Protein AF-A0A0M3AUE5-F1 (afdb_monomer)

pLDDT: mean 81.08, std 16.08, range [41.09, 96.19]

Solvent-accessible surface area (backbone atoms only — not comparable to full-atom values): 8525 Å² total; per-residue (Å²): 129,63,45,78,49,9,63,81,64,73,36,74,53,56,38,68,38,23,62,37,47,37,53,21,29,48,46,37,24,73,75,38,46,83,86,29,75,54,53,53,68,83,84,49,91,81,81,69,42,55,86,80,77,75,71,83,88,63,74,77,80,52,65,69,64,20,47,33,69,70,39,12,51,52,46,39,66,74,49,61,92,60,90,75,37,74,22,60,12,53,53,33,42,46,14,38,48,59,38,75,42,81,58,42,20,42,36,68,60,38,65,32,65,70,40,48,51,66,74,51,66,82,66,72,89,61,90,87,42,62,68,60,48,53,49,54,50,28,45,52,50,27,52,50,31,59,72,42,55,112

Mean predicted aligned error: 7.33 Å

Structure (mmCIF, N/CA/C/O backbone):
data_AF-A0A0M3AUE5-F1
#
_entry.id   AF-A0A0M3AUE5-F1
#
loop_
_atom_site.group_PDB
_atom_site.id
_atom_site.type_symbol
_atom_site.label_atom_id
_atom_site.label_alt_id
_atom_site.label_comp_id
_atom_site.label_asym_id
_atom_site.label_entity_id
_atom_site.label_seq_id
_atom_site.pdbx_PDB_ins_code
_atom_site.Cartn_x
_atom_site.Cartn_y
_atom_site.Cartn_z
_atom_site.occupancy
_atom_site.B_iso_or_equiv
_atom_site.auth_seq_id
_atom_site.auth_comp_id
_atom_site.auth_asym_id
_atom_site.auth_atom_id
_atom_site.pdbx_PDB_model_num
ATOM 1 N N . MET A 1 1 ? -2.555 6.777 -6.538 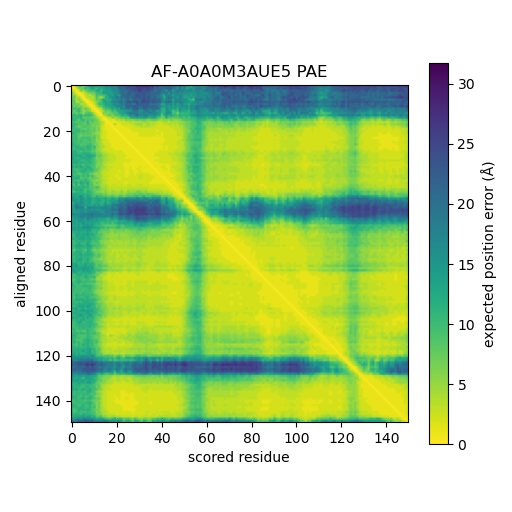1.00 46.53 1 MET A N 1
ATOM 2 C CA . MET A 1 1 ? -3.134 7.533 -7.665 1.00 46.53 1 MET A CA 1
ATOM 3 C C . MET A 1 1 ? -3.951 6.593 -8.507 1.00 46.53 1 MET A C 1
ATOM 5 O O . MET A 1 1 ? -3.358 5.613 -8.957 1.00 46.53 1 MET A O 1
ATOM 9 N N . PRO A 1 2 ? -5.232 6.893 -8.766 1.00 42.41 2 PRO A N 1
ATOM 10 C CA . PRO A 1 2 ? -5.945 6.187 -9.795 1.00 42.41 2 PRO A CA 1
ATOM 11 C C . PRO A 1 2 ? -5.529 6.591 -11.202 1.00 42.41 2 PRO A C 1
ATOM 13 O O . PRO A 1 2 ? -5.788 7.701 -11.650 1.00 42.41 2 PRO A O 1
ATOM 16 N N . GLY A 1 3 ? -4.824 5.686 -11.888 1.00 46.53 3 GLY A N 1
ATOM 17 C CA . GLY A 1 3 ? -4.463 5.850 -13.297 1.00 46.53 3 GLY A CA 1
ATOM 18 C C . GLY A 1 3 ? -5.680 5.791 -14.228 1.00 46.53 3 GLY A C 1
ATOM 19 O O . GLY A 1 3 ? -6.772 5.400 -13.826 1.00 46.53 3 GLY A O 1
ATOM 20 N N . SER A 1 4 ? -5.492 6.118 -15.509 1.00 46.78 4 SER A N 1
ATOM 21 C CA . SER A 1 4 ? -6.555 6.073 -16.533 1.00 46.78 4 SER A CA 1
ATOM 22 C C . SER A 1 4 ? -7.311 4.735 -16.578 1.00 46.78 4 SER A C 1
ATOM 24 O O . SER A 1 4 ? -8.528 4.726 -16.708 1.00 46.78 4 SER A O 1
ATOM 26 N N . LYS A 1 5 ? -6.612 3.617 -16.348 1.00 47.34 5 LYS A N 1
ATOM 27 C CA . LYS A 1 5 ? -7.197 2.265 -16.264 1.00 47.34 5 LYS A CA 1
ATOM 28 C C . LYS A 1 5 ? -8.099 2.039 -15.041 1.00 47.34 5 LYS A C 1
ATOM 30 O O . LYS A 1 5 ? -8.968 1.178 -15.073 1.00 47.34 5 LYS A O 1
ATOM 35 N N . GLU A 1 6 ? -7.901 2.792 -13.960 1.00 50.72 6 GLU A N 1
ATOM 36 C CA . GLU A 1 6 ? -8.677 2.684 -12.708 1.00 50.72 6 GLU A CA 1
ATOM 37 C C . GLU A 1 6 ? -10.062 3.307 -12.849 1.00 50.72 6 GLU A C 1
ATOM 39 O O . GLU A 1 6 ? -11.018 2.870 -12.212 1.00 50.72 6 GLU A O 1
ATOM 44 N N . ARG A 1 7 ? -10.178 4.278 -13.760 1.00 42.91 7 ARG A N 1
ATOM 45 C CA . ARG A 1 7 ? -11.440 4.891 -14.163 1.00 42.91 7 ARG A CA 1
ATOM 46 C C . ARG A 1 7 ? -12.285 3.950 -15.014 1.00 42.91 7 ARG A C 1
ATOM 48 O O . ARG A 1 7 ? -13.459 3.778 -14.708 1.00 42.91 7 ARG A O 1
ATOM 55 N N . ASP A 1 8 ? -11.686 3.308 -16.016 1.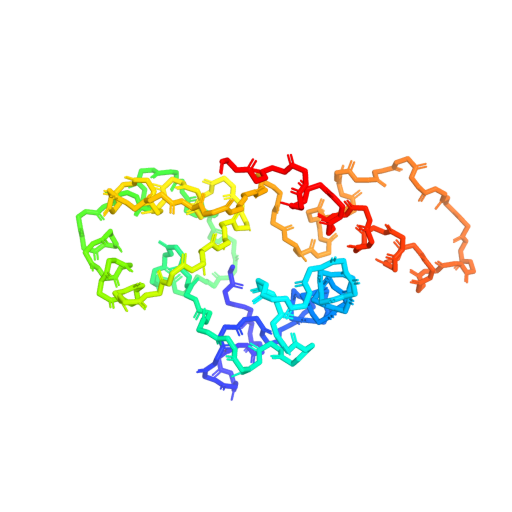00 43.94 8 ASP A N 1
ATOM 56 C CA . ASP A 1 8 ? -12.395 2.361 -16.892 1.00 43.94 8 ASP A CA 1
ATOM 57 C C . ASP A 1 8 ? -12.874 1.121 -16.119 1.00 43.94 8 ASP A C 1
ATOM 59 O O . ASP A 1 8 ? -13.907 0.540 -16.438 1.00 43.94 8 ASP A O 1
ATOM 63 N N . ALA A 1 9 ? -12.149 0.745 -15.059 1.00 47.00 9 ALA A N 1
ATOM 64 C CA . ALA A 1 9 ? -12.507 -0.357 -14.171 1.00 47.00 9 ALA A CA 1
ATOM 65 C C . ALA A 1 9 ? -13.373 0.054 -12.960 1.00 47.00 9 ALA A C 1
ATOM 67 O O . ALA A 1 9 ? -13.779 -0.827 -12.202 1.00 47.00 9 ALA A O 1
ATOM 68 N N . GLN A 1 10 ? -13.612 1.358 -12.743 1.00 47.69 10 GLN A N 1
ATOM 69 C CA . GLN A 1 10 ? -14.201 1.942 -11.521 1.00 47.69 10 GLN A CA 1
ATOM 70 C C . GLN A 1 10 ? -13.595 1.413 -10.207 1.00 47.69 10 GLN A C 1
ATOM 72 O O . GLN A 1 10 ? -14.288 1.258 -9.201 1.00 47.69 10 GLN A O 1
ATOM 77 N N . ARG A 1 11 ? -12.299 1.080 -10.208 1.00 51.31 11 ARG A N 1
ATOM 78 C CA . ARG A 1 11 ? -11.627 0.434 -9.072 1.00 51.31 11 ARG A CA 1
ATOM 79 C C . ARG A 1 11 ? -10.186 0.918 -8.935 1.00 51.31 11 ARG A C 1
ATOM 81 O O . ARG A 1 11 ? -9.481 0.973 -9.946 1.00 51.31 11 ARG A O 1
ATOM 88 N N . PRO A 1 12 ? -9.724 1.218 -7.709 1.00 55.19 12 PRO A N 1
ATOM 89 C CA . PRO A 1 12 ? -8.342 1.599 -7.468 1.00 55.19 12 PRO A CA 1
ATOM 90 C C . PRO A 1 12 ? -7.362 0.457 -7.797 1.00 55.19 12 PRO A C 1
ATOM 92 O O . PRO A 1 12 ? -7.724 -0.719 -7.790 1.00 55.19 12 PRO A O 1
ATOM 95 N N . ALA A 1 13 ? -6.110 0.809 -8.083 1.00 57.84 13 ALA A N 1
ATOM 96 C CA . ALA A 1 13 ? -5.021 -0.088 -8.463 1.00 57.84 13 ALA A CA 1
ATOM 97 C C . ALA A 1 13 ? -5.315 -0.994 -9.686 1.00 57.84 13 ALA A C 1
ATOM 99 O O . ALA A 1 13 ? -5.014 -2.180 -9.671 1.00 57.84 13 ALA A O 1
ATOM 100 N N . ALA A 1 14 ? -5.883 -0.471 -10.776 1.00 53.91 14 ALA A N 1
ATOM 101 C CA . ALA A 1 14 ? -6.099 -1.210 -12.039 1.00 53.91 14 ALA A CA 1
ATOM 102 C C . ALA A 1 14 ? -4.972 -1.030 -13.088 1.00 53.91 14 ALA A C 1
ATOM 104 O O . ALA A 1 14 ? -5.016 -1.620 -14.169 1.00 53.91 14 ALA A O 1
ATOM 105 N N . GLY A 1 15 ? -3.969 -0.192 -12.802 1.00 67.44 15 GLY A N 1
ATOM 106 C CA . GLY A 1 15 ? -2.803 0.036 -13.667 1.00 67.44 15 GLY A CA 1
ATOM 107 C C . GLY A 1 15 ? -1.568 -0.792 -13.293 1.00 67.44 15 GLY A C 1
ATOM 108 O O . GLY A 1 15 ? -1.657 -1.830 -12.644 1.00 67.44 15 GLY A O 1
ATOM 109 N N . ASP A 1 16 ? -0.378 -0.303 -13.653 1.00 70.69 16 ASP A N 1
ATOM 110 C CA . ASP A 1 16 ? 0.894 -0.949 -13.283 1.00 70.69 16 ASP A CA 1
ATOM 111 C C . ASP A 1 16 ? 1.090 -1.056 -11.762 1.00 70.69 16 ASP A C 1
ATOM 113 O O . ASP A 1 16 ? 1.715 -2.001 -11.286 1.00 70.69 16 ASP A O 1
ATOM 117 N N . THR A 1 17 ? 0.511 -0.127 -10.996 1.00 79.62 17 THR A N 1
ATOM 118 C CA . THR A 1 17 ? 0.440 -0.210 -9.531 1.00 79.62 17 THR A CA 1
ATOM 119 C C . THR A 1 17 ? -0.330 -1.450 -9.075 1.00 79.62 17 THR A C 1
ATOM 121 O O . THR A 1 17 ? 0.112 -2.121 -8.152 1.00 79.62 17 THR A O 1
ATOM 124 N N . GLY A 1 18 ? -1.422 -1.806 -9.758 1.00 81.75 18 GLY A N 1
ATOM 125 C CA . GLY A 1 18 ? -2.178 -3.036 -9.508 1.00 81.75 18 GLY A CA 1
ATOM 126 C C . GLY A 1 18 ? -1.370 -4.294 -9.756 1.00 81.75 18 GLY A C 1
ATOM 127 O O . GLY A 1 18 ? -1.304 -5.169 -8.904 1.00 81.75 18 GLY A O 1
ATOM 128 N N . ASN A 1 19 ? -0.677 -4.344 -10.895 1.00 85.44 19 ASN A N 1
ATOM 129 C CA . ASN A 1 19 ? 0.182 -5.477 -11.240 1.00 85.44 19 ASN A CA 1
ATOM 130 C C . ASN A 1 19 ? 1.327 -5.671 -10.238 1.00 85.44 19 ASN A C 1
ATOM 132 O O . ASN A 1 19 ? 1.759 -6.794 -9.993 1.00 85.44 19 ASN A O 1
ATOM 136 N N . ASN A 1 20 ? 1.867 -4.581 -9.692 1.00 88.44 20 ASN A N 1
ATOM 137 C CA . ASN A 1 20 ? 2.870 -4.666 -8.637 1.00 88.44 20 ASN A CA 1
ATOM 138 C C . ASN A 1 20 ? 2.244 -5.089 -7.309 1.00 88.44 20 ASN A C 1
ATOM 140 O O . ASN A 1 20 ? 2.827 -5.917 -6.620 1.00 88.44 20 ASN A O 1
ATOM 144 N N . LEU A 1 21 ? 1.060 -4.571 -6.974 1.00 89.31 21 LEU A N 1
ATOM 145 C CA . LEU A 1 21 ? 0.340 -4.955 -5.765 1.00 89.31 21 LEU A CA 1
ATOM 146 C C . LEU A 1 21 ? 0.007 -6.452 -5.760 1.00 89.31 21 LEU A C 1
ATOM 148 O O . LEU A 1 21 ? 0.214 -7.090 -4.739 1.00 89.31 21 LEU A O 1
ATOM 152 N N . ASP A 1 22 ? -0.394 -7.035 -6.894 1.00 92.06 22 ASP A N 1
ATOM 153 C CA . ASP A 1 22 ? -0.611 -8.486 -7.010 1.00 92.06 22 ASP A CA 1
ATOM 154 C C . ASP A 1 22 ? 0.665 -9.275 -6.686 1.00 92.06 22 ASP A C 1
ATOM 156 O O . ASP A 1 22 ? 0.627 -10.263 -5.957 1.00 92.06 22 ASP A O 1
ATOM 160 N N . ARG A 1 23 ? 1.821 -8.825 -7.194 1.00 93.44 23 ARG A N 1
ATOM 161 C CA . ARG A 1 23 ? 3.117 -9.462 -6.901 1.00 93.44 23 ARG A CA 1
ATOM 162 C C . ARG A 1 23 ? 3.495 -9.327 -5.434 1.00 93.44 23 ARG A C 1
ATOM 164 O O . ARG A 1 23 ? 3.929 -10.298 -4.829 1.00 93.44 23 ARG A O 1
ATOM 171 N N . VAL A 1 24 ? 3.319 -8.140 -4.861 1.00 94.12 24 VAL A N 1
ATOM 172 C CA . VAL A 1 24 ? 3.565 -7.886 -3.437 1.00 94.12 24 VAL A CA 1
ATOM 173 C C . VAL A 1 24 ? 2.661 -8.776 -2.579 1.00 94.12 24 VAL A C 1
ATOM 175 O O . VAL A 1 24 ? 3.159 -9.438 -1.675 1.00 94.12 24 VAL A O 1
ATOM 178 N N . LEU A 1 25 ? 1.368 -8.883 -2.903 1.00 95.00 25 LEU A N 1
ATOM 179 C CA . LEU A 1 25 ? 0.410 -9.729 -2.185 1.00 95.00 25 LEU A CA 1
ATOM 180 C C . LEU A 1 25 ? 0.782 -11.214 -2.215 1.00 95.00 25 LEU A C 1
ATOM 182 O O . LEU A 1 25 ? 0.581 -11.897 -1.217 1.00 95.00 25 LEU A O 1
ATOM 186 N N . LEU A 1 26 ? 1.369 -11.719 -3.307 1.00 96.12 26 LEU A N 1
ATOM 187 C CA . LEU A 1 26 ? 1.889 -13.092 -3.341 1.00 96.12 26 LEU A CA 1
ATOM 188 C C . LEU A 1 26 ? 2.961 -13.327 -2.270 1.00 96.12 26 LEU A C 1
ATOM 190 O O . LEU A 1 26 ? 2.974 -14.384 -1.643 1.00 96.12 26 LEU A O 1
ATOM 194 N N . HIS A 1 27 ? 3.859 -12.363 -2.066 1.00 95.69 27 HIS A N 1
ATOM 195 C CA . HIS A 1 27 ? 4.915 -12.462 -1.055 1.00 95.69 27 HIS A CA 1
ATOM 196 C C . HIS A 1 27 ? 4.371 -12.249 0.358 1.00 95.69 27 HIS A C 1
ATOM 198 O O . HIS A 1 27 ? 4.706 -13.026 1.248 1.00 95.69 27 HIS A O 1
ATOM 204 N N . LEU A 1 28 ? 3.471 -11.280 0.545 1.00 95.38 28 LEU A N 1
ATOM 205 C CA . LEU A 1 28 ? 2.808 -11.032 1.828 1.00 95.38 28 LEU A CA 1
ATOM 206 C C . LEU A 1 28 ? 2.006 -12.256 2.299 1.00 95.38 28 LEU A C 1
ATOM 208 O O . LEU A 1 28 ? 2.199 -12.711 3.421 1.00 95.38 28 LEU A O 1
ATOM 212 N N . HIS A 1 29 ? 1.194 -12.855 1.421 1.00 96.19 29 HIS A N 1
ATOM 213 C CA . HIS A 1 29 ? 0.426 -14.070 1.720 1.00 96.19 29 HIS A CA 1
ATOM 214 C C . HIS A 1 29 ? 1.318 -15.260 2.087 1.00 96.19 29 HIS A C 1
ATOM 216 O O . HIS A 1 29 ? 0.992 -16.035 2.979 1.00 96.19 29 HIS A O 1
ATOM 222 N N . ARG A 1 30 ? 2.458 -15.425 1.404 1.00 95.19 30 ARG A N 1
ATOM 223 C CA . ARG A 1 30 ? 3.409 -16.502 1.724 1.00 95.19 30 ARG A CA 1
ATOM 224 C C . ARG A 1 30 ? 4.039 -16.332 3.101 1.00 95.19 30 ARG A C 1
ATOM 226 O O . ARG A 1 30 ? 4.358 -17.338 3.727 1.00 95.19 30 ARG A O 1
ATOM 233 N N . HIS A 1 31 ? 4.261 -15.093 3.529 1.00 92.38 31 HIS A N 1
ATOM 234 C CA . HIS A 1 31 ? 4.897 -14.803 4.806 1.00 92.38 31 HIS A CA 1
ATOM 235 C C . HIS A 1 31 ? 3.903 -14.847 5.971 1.00 92.38 31 HIS A C 1
ATOM 237 O O . HIS A 1 31 ? 4.182 -15.472 6.990 1.00 92.38 31 HIS A O 1
ATOM 243 N N . ASP A 1 32 ? 2.752 -14.193 5.823 1.00 91.12 32 ASP A N 1
ATOM 244 C CA . ASP A 1 32 ? 1.702 -14.146 6.838 1.00 91.12 32 ASP A CA 1
ATOM 245 C C . ASP A 1 32 ? 0.318 -14.337 6.192 1.00 91.12 32 ASP A C 1
ATOM 247 O O . ASP A 1 32 ? -0.392 -13.369 5.902 1.00 91.12 32 ASP A O 1
ATOM 251 N N . PRO A 1 33 ? -0.099 -15.592 5.953 1.00 94.06 33 PRO A N 1
ATOM 252 C CA . PRO A 1 33 ? -1.403 -15.880 5.367 1.00 94.06 33 PRO A CA 1
ATOM 253 C C . PRO A 1 33 ? -2.569 -15.565 6.314 1.00 94.06 33 PRO A C 1
ATOM 255 O O . PRO A 1 33 ? -3.713 -15.569 5.867 1.00 94.06 33 PRO A O 1
ATOM 258 N N . ALA A 1 34 ? -2.323 -15.314 7.606 1.00 91.50 34 ALA A N 1
ATOM 259 C CA . ALA A 1 34 ? -3.375 -14.912 8.533 1.00 91.50 34 ALA A CA 1
ATOM 260 C C . ALA A 1 34 ? -3.710 -13.423 8.362 1.00 91.50 34 ALA A C 1
ATOM 262 O O . ALA A 1 34 ? -4.887 -13.072 8.284 1.00 91.50 34 ALA A O 1
ATOM 263 N N . ALA A 1 35 ? -2.693 -12.563 8.245 1.00 90.69 35 ALA A N 1
ATOM 264 C CA . ALA A 1 35 ? -2.873 -11.140 7.950 1.00 90.69 35 ALA A CA 1
ATOM 265 C C . ALA A 1 35 ? -3.242 -10.878 6.478 1.00 90.69 35 ALA A C 1
ATOM 267 O O . ALA A 1 35 ? -4.006 -9.959 6.176 1.00 90.69 35 ALA A O 1
ATOM 268 N N . PHE A 1 36 ? -2.732 -11.705 5.562 1.00 94.44 36 PHE A N 1
ATOM 269 C CA . PHE A 1 36 ? -2.942 -11.590 4.119 1.00 94.44 36 PHE A CA 1
ATOM 270 C C . PHE A 1 36 ? -3.582 -12.867 3.563 1.00 94.44 36 PHE A C 1
ATOM 272 O O . PHE A 1 36 ? -2.905 -13.659 2.910 1.00 94.44 36 PHE A O 1
ATOM 279 N N . PRO A 1 37 ? -4.884 -13.110 3.790 1.00 95.25 37 PRO A N 1
ATOM 280 C CA . PRO A 1 37 ? -5.528 -14.390 3.478 1.00 95.25 37 PRO A CA 1
ATOM 281 C C . PRO A 1 37 ? -5.703 -14.671 1.983 1.00 95.25 37 PRO A C 1
ATOM 283 O O . PRO A 1 37 ? -5.923 -15.820 1.603 1.00 95.25 37 PRO A O 1
ATOM 286 N N . SER A 1 38 ? -5.595 -13.654 1.127 1.00 95.06 38 SER A N 1
ATOM 287 C CA . SER A 1 38 ? -5.747 -13.804 -0.320 1.00 95.06 38 SER A CA 1
ATOM 288 C C . SER A 1 38 ? -4.573 -13.221 -1.098 1.00 95.06 38 SER A C 1
ATOM 290 O O . SER A 1 38 ? -3.972 -12.216 -0.729 1.00 95.06 38 SER A O 1
ATOM 292 N N . THR A 1 39 ? -4.271 -13.826 -2.238 1.00 94.56 39 THR A N 1
ATOM 293 C CA . THR A 1 39 ? -3.334 -13.275 -3.225 1.00 94.56 39 THR A CA 1
ATOM 294 C C . THR A 1 39 ? -4.035 -12.388 -4.254 1.00 94.56 39 THR A C 1
ATOM 296 O O . THR A 1 39 ? -3.380 -11.699 -5.033 1.00 94.56 39 THR A O 1
ATOM 299 N N . ASN A 1 40 ? -5.370 -12.379 -4.262 1.00 89.75 40 ASN A N 1
ATOM 300 C CA . ASN A 1 40 ? -6.178 -11.561 -5.147 1.00 89.75 40 ASN A CA 1
ATOM 301 C C . ASN A 1 40 ? -6.494 -10.220 -4.476 1.00 89.75 40 ASN A C 1
ATOM 303 O O . ASN A 1 40 ? -7.238 -10.159 -3.498 1.00 89.75 40 ASN A O 1
ATOM 307 N N . ARG A 1 41 ? -5.983 -9.121 -5.044 1.00 87.81 41 ARG A N 1
ATOM 308 C CA . ARG A 1 41 ? -6.196 -7.764 -4.513 1.00 87.81 41 ARG A CA 1
ATOM 309 C C . ARG A 1 41 ? -7.672 -7.375 -4.362 1.00 87.81 41 ARG A C 1
ATOM 311 O O . ARG A 1 41 ? -7.981 -6.512 -3.551 1.00 87.81 41 ARG A O 1
ATOM 318 N N . TYR A 1 42 ? -8.573 -7.976 -5.143 1.00 85.88 42 TYR A N 1
ATOM 319 C CA . TYR A 1 42 ? -10.006 -7.664 -5.101 1.00 85.88 42 TYR A CA 1
ATOM 320 C C . TYR A 1 42 ? -10.736 -8.276 -3.904 1.00 85.88 42 TYR A C 1
ATOM 322 O O . TYR A 1 42 ? -11.870 -7.886 -3.640 1.00 85.88 42 TYR A O 1
ATOM 330 N N . ASP A 1 43 ? -10.085 -9.180 -3.172 1.00 89.25 43 ASP A N 1
ATOM 331 C CA . ASP A 1 43 ? -10.607 -9.708 -1.910 1.00 89.25 43 ASP A CA 1
ATOM 332 C C . ASP A 1 43 ? -10.326 -8.746 -0.739 1.00 89.25 43 ASP A C 1
ATOM 334 O O . ASP A 1 43 ? -10.826 -8.938 0.367 1.00 89.25 43 ASP A O 1
ATOM 338 N N . TYR A 1 44 ? -9.552 -7.682 -0.988 1.00 88.50 44 TYR A N 1
ATOM 339 C CA . TYR A 1 44 ? -9.249 -6.623 -0.033 1.00 88.50 44 TYR A CA 1
ATOM 340 C C . TYR A 1 44 ? -10.041 -5.355 -0.342 1.00 88.50 44 TYR A C 1
ATOM 342 O O . TYR A 1 44 ? -10.319 -5.014 -1.496 1.00 88.50 44 TYR A O 1
ATOM 350 N N . ARG A 1 45 ? -10.333 -4.581 0.707 1.00 88.25 45 ARG A N 1
ATOM 351 C CA . ARG A 1 45 ? -10.820 -3.213 0.548 1.00 88.25 45 ARG A CA 1
ATOM 352 C C . ARG A 1 45 ? -9.642 -2.288 0.254 1.00 88.25 45 ARG A C 1
ATOM 354 O O . ARG A 1 45 ? -8.791 -2.065 1.108 1.00 88.25 45 ARG A O 1
ATOM 361 N N . ILE A 1 46 ? -9.613 -1.726 -0.950 1.00 86.75 46 ILE A N 1
ATOM 362 C CA . ILE A 1 46 ? -8.589 -0.762 -1.366 1.00 86.75 46 ILE A CA 1
ATOM 363 C C . ILE A 1 46 ? -9.196 0.642 -1.330 1.00 86.75 46 ILE A C 1
ATOM 365 O O . ILE A 1 46 ? -10.143 0.929 -2.062 1.00 86.75 46 ILE A O 1
ATOM 369 N N . ALA A 1 47 ? -8.625 1.517 -0.505 1.00 84.56 47 ALA A N 1
ATOM 370 C CA . ALA A 1 47 ? -9.009 2.920 -0.383 1.00 84.56 47 ALA A CA 1
ATOM 371 C C . ALA A 1 47 ? -7.847 3.834 -0.794 1.00 84.56 47 ALA A C 1
ATOM 373 O O . ALA A 1 47 ? -6.683 3.557 -0.501 1.00 84.56 47 ALA A O 1
ATOM 374 N N . ASN A 1 48 ? -8.156 4.942 -1.470 1.00 82.44 48 ASN A N 1
ATOM 375 C CA . ASN A 1 48 ? -7.174 5.988 -1.739 1.00 82.44 48 ASN A CA 1
ATOM 376 C C . ASN A 1 48 ? -7.203 7.031 -0.619 1.00 82.44 48 ASN A C 1
ATOM 378 O O . ASN A 1 48 ? -8.272 7.489 -0.204 1.00 82.44 48 ASN A O 1
ATOM 382 N N . ALA A 1 49 ? -6.011 7.473 -0.217 1.00 76.88 49 ALA A N 1
ATOM 383 C CA . ALA A 1 49 ? -5.821 8.538 0.767 1.00 76.88 49 ALA A CA 1
ATOM 384 C C . ALA A 1 49 ? -6.455 9.877 0.346 1.00 76.88 49 ALA A C 1
ATOM 386 O O . ALA A 1 49 ? -6.720 10.736 1.174 1.00 76.88 49 ALA A O 1
ATOM 387 N N . TRP A 1 50 ? -6.732 10.045 -0.946 1.00 75.69 50 TRP A N 1
ATOM 388 C CA . TRP A 1 50 ? -7.300 11.259 -1.509 1.00 75.69 50 TRP A CA 1
ATOM 389 C C . TRP A 1 50 ? -8.375 10.927 -2.541 1.00 75.69 50 TRP A C 1
ATOM 391 O O . TRP A 1 50 ? -8.227 9.964 -3.298 1.00 75.69 50 TRP A O 1
ATOM 401 N N . GLU A 1 51 ? -9.457 11.703 -2.544 1.00 67.69 51 GLU A N 1
ATOM 402 C CA . GLU A 1 51 ? -10.642 11.469 -3.379 1.00 67.69 51 GLU A CA 1
ATOM 403 C C . GLU A 1 51 ? -10.477 11.983 -4.816 1.00 67.69 51 GLU A C 1
ATOM 405 O O . GLU A 1 51 ? -11.029 11.413 -5.758 1.00 67.69 51 GLU A O 1
ATOM 410 N N . THR A 1 52 ? -9.677 13.035 -5.004 1.00 59.47 52 THR A N 1
ATOM 411 C CA . THR A 1 52 ? -9.541 13.704 -6.298 1.00 59.47 52 THR A CA 1
ATOM 412 C C . THR A 1 52 ? -8.768 12.851 -7.300 1.00 59.47 52 THR A C 1
ATOM 414 O O . THR A 1 52 ? -7.591 12.525 -7.121 1.00 59.47 52 THR A O 1
ATOM 417 N N . ILE A 1 53 ? -9.423 12.540 -8.419 1.00 55.59 53 ILE A N 1
ATOM 418 C CA . ILE A 1 53 ? -8.775 11.985 -9.607 1.00 55.59 53 ILE A CA 1
ATOM 419 C C . ILE A 1 53 ? -8.153 13.151 -10.380 1.00 55.59 53 ILE A C 1
ATOM 421 O O . ILE A 1 53 ? -8.873 13.932 -10.996 1.00 55.59 53 ILE A O 1
ATOM 425 N N . MET A 1 54 ? -6.827 13.269 -10.363 1.00 49.78 54 MET A N 1
ATOM 426 C CA . MET A 1 54 ? -6.124 14.305 -11.128 1.00 49.78 54 MET A CA 1
ATOM 427 C C . MET A 1 54 ? -5.783 13.870 -12.557 1.00 49.78 54 MET A C 1
ATOM 429 O O . MET A 1 54 ? -5.646 12.673 -12.838 1.00 49.78 54 MET A O 1
ATOM 433 N N . PHE A 1 55 ? -5.614 14.842 -13.460 1.00 41.22 55 PHE A N 1
ATOM 434 C CA . PHE A 1 55 ? -5.338 14.617 -14.880 1.00 41.22 55 PHE A CA 1
ATOM 435 C C . PHE A 1 55 ? -4.136 15.456 -15.340 1.00 41.22 55 PHE A C 1
ATOM 437 O O . PHE A 1 55 ? -4.140 16.670 -15.210 1.00 41.22 55 PHE A O 1
ATOM 444 N N . GLY A 1 56 ? -3.141 14.839 -15.985 1.00 46.22 56 GLY A N 1
ATOM 445 C CA . GLY A 1 56 ? -2.026 15.585 -16.592 1.00 46.22 56 GLY A CA 1
ATOM 446 C C . GLY A 1 56 ? -0.941 16.008 -15.593 1.00 46.22 56 GLY A C 1
ATOM 447 O O . GLY A 1 56 ? -0.547 15.198 -14.757 1.00 46.22 56 GLY A O 1
ATOM 448 N N . ASP A 1 57 ? -0.435 17.239 -15.723 1.00 41.09 57 ASP A N 1
ATOM 449 C CA . ASP A 1 57 ? 0.684 17.811 -14.941 1.00 41.09 57 ASP A CA 1
ATOM 450 C C . ASP A 1 57 ? 0.288 18.304 -13.537 1.00 41.09 57 ASP A C 1
ATOM 452 O O . ASP A 1 57 ? 1.068 18.982 -12.865 1.00 41.09 57 ASP A O 1
ATOM 456 N N . ASP A 1 58 ? -0.911 17.960 -13.072 1.00 46.41 58 ASP A N 1
ATOM 457 C CA . ASP A 1 58 ? -1.340 18.289 -11.721 1.00 46.41 58 ASP A CA 1
ATOM 458 C C . ASP A 1 58 ? -0.350 17.704 -10.686 1.00 46.41 58 ASP A C 1
ATOM 460 O O . ASP A 1 58 ? 0.083 16.545 -10.760 1.00 46.41 58 ASP A O 1
ATOM 464 N N . SER A 1 59 ? 0.033 18.524 -9.705 1.00 53.28 59 SER A N 1
ATOM 465 C CA . SER A 1 59 ? 0.970 18.154 -8.642 1.00 53.28 59 SER A CA 1
ATOM 466 C C . SER A 1 59 ? 0.335 17.155 -7.681 1.00 53.28 59 SER A C 1
ATOM 468 O O . SER A 1 59 ? -0.766 17.399 -7.197 1.00 53.28 59 SER A O 1
ATOM 470 N N . MET A 1 60 ? 1.026 16.041 -7.394 1.00 59.47 60 MET A N 1
ATOM 471 C CA . MET A 1 60 ? 0.625 15.072 -6.357 1.00 59.47 60 MET A CA 1
ATOM 472 C C . MET A 1 60 ? 0.104 15.806 -5.107 1.00 59.47 60 MET A C 1
ATOM 474 O O . MET A 1 60 ? 0.752 16.780 -4.716 1.00 59.47 60 MET A O 1
ATOM 478 N N . PRO A 1 61 ? -0.995 15.345 -4.471 1.00 65.62 61 PRO A N 1
ATOM 479 C CA . PRO A 1 61 ? -1.495 15.985 -3.262 1.00 65.62 61 PRO A CA 1
ATOM 480 C C . PRO A 1 61 ? -0.385 16.005 -2.226 1.00 65.62 61 PRO A C 1
ATOM 482 O O . PRO A 1 61 ? 0.318 15.002 -2.031 1.00 65.62 61 PRO A O 1
ATOM 485 N N . ASP A 1 62 ? -0.221 17.150 -1.581 1.00 74.44 62 ASP A N 1
ATOM 486 C CA . ASP A 1 62 ? 0.666 17.227 -0.440 1.00 74.44 62 ASP A CA 1
ATOM 487 C C . ASP A 1 62 ? 0.001 16.591 0.795 1.00 74.44 62 ASP A C 1
ATOM 489 O O . ASP A 1 62 ? -1.147 16.133 0.773 1.00 74.44 62 ASP A O 1
ATOM 493 N N . LEU A 1 63 ? 0.747 16.510 1.895 1.00 82.50 63 LEU A N 1
ATOM 494 C CA . LEU A 1 63 ? 0.229 15.926 3.133 1.00 82.50 63 LEU A CA 1
ATOM 495 C C . LEU A 1 63 ? -0.957 16.728 3.696 1.00 82.50 63 LEU A C 1
ATOM 497 O O . LEU A 1 63 ? -1.828 16.153 4.343 1.00 82.50 63 LEU A O 1
ATOM 501 N N . THR A 1 64 ? -1.021 18.036 3.435 1.00 81.56 64 THR A N 1
ATOM 502 C CA . THR A 1 64 ? -2.101 18.896 3.931 1.00 81.56 64 THR A CA 1
ATOM 503 C C . THR A 1 64 ? -3.408 18.649 3.186 1.00 81.56 64 THR A C 1
ATOM 505 O O . THR A 1 64 ? -4.468 18.649 3.809 1.00 81.56 64 THR A O 1
ATOM 508 N N . ASP A 1 65 ? -3.348 18.350 1.885 1.00 81.94 65 ASP A N 1
ATOM 509 C CA . ASP A 1 65 ? -4.518 17.982 1.088 1.00 81.94 65 ASP A CA 1
ATOM 510 C C . ASP A 1 65 ? -5.155 16.675 1.559 1.00 81.94 65 ASP A C 1
ATOM 512 O O . ASP A 1 65 ? -6.384 16.566 1.636 1.00 81.94 65 ASP A O 1
ATOM 516 N N . VAL A 1 66 ? -4.322 15.691 1.898 1.00 84.38 66 VAL A N 1
ATOM 517 C CA . VAL A 1 66 ? -4.777 14.389 2.394 1.00 84.38 66 VAL A CA 1
ATOM 518 C C . VAL A 1 66 ? -5.390 14.497 3.788 1.00 84.38 66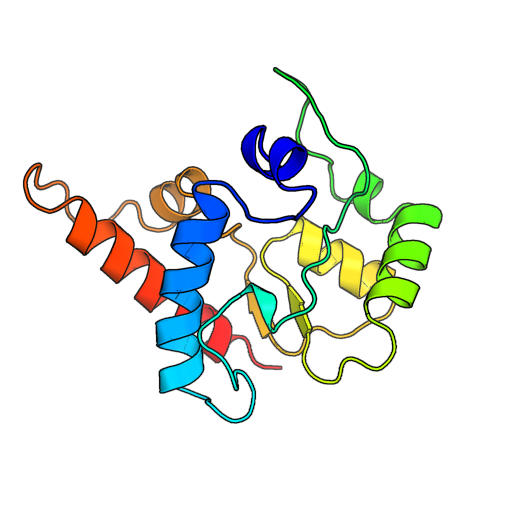 VAL A C 1
ATOM 520 O O . VAL A 1 66 ? -6.411 13.868 4.049 1.00 84.38 66 VAL A O 1
ATOM 523 N N . CYS A 1 67 ? -4.827 15.336 4.656 1.00 87.31 67 CYS A N 1
ATOM 524 C CA . CYS A 1 67 ? -5.312 15.517 6.024 1.00 87.31 67 CYS A CA 1
ATOM 525 C C . CYS A 1 67 ? -6.524 16.459 6.150 1.00 87.31 67 CYS A C 1
ATOM 527 O O . CYS A 1 67 ? -6.920 16.795 7.267 1.00 87.31 67 CYS A O 1
ATOM 529 N N . LYS A 1 68 ? -7.132 16.908 5.040 1.00 90.25 68 LYS A N 1
ATOM 530 C CA . LYS A 1 68 ? -8.368 17.706 5.097 1.00 90.25 68 LYS A CA 1
ATOM 531 C C . LYS A 1 68 ? -9.486 16.926 5.812 1.00 90.25 68 LYS A C 1
ATOM 533 O O . LYS A 1 68 ? -9.618 15.729 5.552 1.00 90.25 68 LYS A O 1
ATOM 538 N N . PRO A 1 69 ? -10.327 17.592 6.634 1.00 89.88 69 PRO A N 1
ATOM 539 C CA . PRO A 1 69 ? -11.387 16.944 7.415 1.00 89.88 69 PRO A CA 1
ATOM 540 C C . PRO A 1 69 ? -12.266 15.975 6.614 1.00 89.88 69 PRO A C 1
ATOM 542 O O . PRO A 1 69 ? -12.494 14.851 7.050 1.00 89.88 69 PRO A O 1
ATOM 545 N N . ASP A 1 70 ? -12.682 16.366 5.409 1.00 89.00 70 ASP A N 1
ATOM 546 C CA . ASP A 1 70 ? -13.546 15.531 4.567 1.00 89.00 70 ASP A CA 1
ATOM 547 C C . ASP A 1 70 ? -12.829 14.258 4.080 1.00 89.00 70 ASP A C 1
ATOM 549 O O . ASP A 1 70 ? -13.420 13.179 4.040 1.00 89.00 70 ASP A O 1
ATOM 553 N N . ASN A 1 71 ? -11.528 14.348 3.773 1.00 85.50 71 ASN A N 1
ATOM 554 C CA . ASN A 1 71 ? -10.734 13.195 3.342 1.00 85.50 71 ASN A CA 1
ATOM 555 C C . ASN A 1 71 ? -10.520 12.199 4.481 1.00 85.50 71 ASN A C 1
ATOM 557 O O . ASN A 1 71 ? -10.663 10.995 4.266 1.00 85.50 71 ASN A O 1
ATOM 561 N N . VAL A 1 72 ? -10.196 12.690 5.679 1.00 90.44 72 VAL A N 1
ATOM 562 C CA . VAL A 1 72 ? -9.982 11.824 6.845 1.00 90.44 72 VAL A CA 1
ATOM 563 C C . VAL A 1 72 ? -11.290 11.196 7.323 1.00 90.44 72 VAL A C 1
ATOM 565 O O . VAL A 1 72 ? -11.300 10.011 7.639 1.00 90.44 72 VAL A O 1
ATOM 568 N N . ALA A 1 73 ? -12.410 11.929 7.287 1.00 90.44 73 ALA A N 1
ATOM 569 C CA . ALA A 1 73 ? -13.728 11.390 7.619 1.00 90.44 73 ALA A CA 1
ATOM 570 C C . ALA A 1 73 ? -14.144 10.276 6.646 1.00 90.44 73 ALA A C 1
ATOM 572 O O . ALA A 1 73 ? -14.527 9.187 7.073 1.00 90.44 73 ALA A O 1
ATOM 573 N N . ARG A 1 74 ? -13.976 10.505 5.337 1.00 89.62 74 ARG A N 1
ATOM 574 C CA . ARG A 1 74 ? -14.222 9.491 4.304 1.00 89.62 74 ARG A CA 1
ATOM 575 C C . ARG A 1 74 ? -13.330 8.261 4.483 1.00 89.62 74 ARG A C 1
ATOM 577 O O . ARG A 1 74 ? -13.795 7.137 4.315 1.00 89.62 74 ARG A O 1
ATOM 584 N N . LEU A 1 75 ? -12.043 8.452 4.783 1.00 89.75 75 LEU A N 1
ATOM 585 C CA . LEU A 1 75 ? -11.126 7.339 5.048 1.00 89.75 75 LEU A CA 1
ATOM 586 C C . LEU A 1 75 ? -11.546 6.543 6.283 1.00 89.75 75 LEU A C 1
ATOM 588 O O . LEU A 1 75 ? -11.516 5.316 6.228 1.00 89.75 75 LEU A O 1
ATOM 592 N N . ALA A 1 76 ? -11.966 7.216 7.356 1.00 91.00 76 ALA A N 1
ATOM 593 C CA . ALA A 1 76 ? -12.447 6.559 8.564 1.00 91.00 76 ALA A CA 1
ATOM 594 C C . ALA A 1 76 ? -13.663 5.669 8.280 1.00 91.00 76 ALA A C 1
ATOM 596 O O . ALA A 1 76 ? -13.658 4.497 8.647 1.00 91.00 76 ALA A O 1
ATOM 597 N N . GLU A 1 77 ? -14.650 6.184 7.543 1.00 91.12 77 GLU A N 1
ATOM 598 C CA . GLU A 1 77 ? -15.826 5.417 7.117 1.00 91.12 77 GLU A CA 1
ATOM 599 C C . GLU A 1 77 ? -15.437 4.223 6.229 1.00 91.12 77 GLU A C 1
ATOM 601 O O . GLU A 1 77 ? -15.884 3.094 6.434 1.00 91.12 77 GLU A O 1
ATOM 606 N N . GLN A 1 78 ? -14.544 4.432 5.257 1.00 89.06 78 GLN A N 1
ATOM 607 C CA . GLN A 1 78 ? -14.098 3.356 4.371 1.00 89.06 78 GLN A CA 1
ATOM 608 C C . GLN A 1 78 ? -13.322 2.259 5.104 1.00 89.06 78 GLN A C 1
ATOM 610 O O . GLN A 1 78 ? -13.347 1.111 4.661 1.00 89.06 78 GLN A O 1
ATOM 615 N N . LEU A 1 79 ? -12.627 2.575 6.192 1.00 90.69 79 LEU A N 1
ATOM 616 C CA . LEU A 1 79 ? -11.795 1.626 6.934 1.00 90.69 79 LEU A CA 1
ATOM 617 C C . LEU A 1 79 ? -12.478 1.079 8.195 1.00 90.69 79 LEU A C 1
ATOM 619 O O . LEU A 1 79 ? -11.891 0.249 8.889 1.00 90.69 79 LEU A O 1
ATOM 623 N N . GLU A 1 80 ? -13.718 1.484 8.473 1.00 91.00 80 GLU A N 1
ATOM 624 C CA . GLU A 1 80 ? -14.468 1.016 9.633 1.00 91.00 80 GLU A CA 1
ATOM 625 C C . GLU A 1 80 ? -14.580 -0.520 9.656 1.00 91.00 80 GLU A C 1
ATOM 627 O O . GLU A 1 80 ? -14.900 -1.170 8.653 1.00 91.00 80 GLU A O 1
ATOM 632 N N . GLY A 1 81 ? -14.289 -1.106 10.822 1.00 89.56 81 GLY A N 1
ATOM 633 C CA . GLY A 1 81 ? -14.355 -2.551 11.056 1.00 89.56 81 GLY A CA 1
ATOM 634 C C . GLY A 1 81 ? -13.209 -3.367 10.446 1.00 89.56 81 GLY A C 1
ATOM 635 O O . GLY A 1 81 ? -13.205 -4.589 10.591 1.00 89.56 81 GLY A O 1
ATOM 636 N N . ILE A 1 82 ? -12.234 -2.734 9.784 1.00 91.31 82 ILE A N 1
ATOM 637 C CA . ILE A 1 82 ? -11.061 -3.422 9.236 1.00 91.31 82 ILE A CA 1
ATOM 638 C C . ILE A 1 82 ? -9.996 -3.579 10.327 1.00 91.31 82 ILE A C 1
ATOM 640 O O . ILE A 1 82 ? -9.477 -2.600 10.853 1.00 91.31 82 ILE A O 1
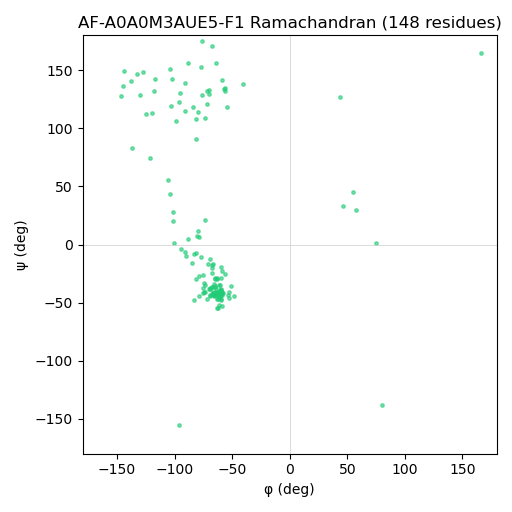ATOM 644 N N . SER A 1 83 ? -9.651 -4.825 10.654 1.00 89.00 83 SER A N 1
ATOM 645 C CA . SER A 1 83 ? -8.676 -5.156 11.705 1.00 89.00 83 SER A CA 1
ATOM 646 C C . SER A 1 83 ? -7.219 -4.989 11.276 1.00 89.00 83 SER A C 1
ATOM 648 O O . SER A 1 83 ? -6.353 -4.768 12.117 1.00 89.00 83 SER A O 1
ATOM 650 N N . THR A 1 84 ? -6.947 -5.132 9.979 1.00 92.56 84 THR A N 1
ATOM 651 C CA . THR A 1 84 ? -5.594 -5.107 9.420 1.00 92.56 84 THR A CA 1
ATOM 652 C C . THR A 1 84 ? -5.525 -4.052 8.334 1.00 92.56 84 THR A C 1
ATOM 654 O O . THR A 1 84 ? -6.157 -4.182 7.286 1.00 92.56 84 THR A O 1
ATOM 657 N N . ILE A 1 85 ? -4.759 -2.996 8.591 1.00 94.19 85 ILE A N 1
ATOM 658 C CA . ILE A 1 85 ? -4.657 -1.841 7.697 1.00 94.19 85 ILE A CA 1
ATOM 659 C C . ILE A 1 85 ? -3.220 -1.708 7.211 1.00 94.19 85 ILE A C 1
ATOM 661 O O . ILE A 1 85 ? -2.278 -1.749 7.999 1.00 94.19 85 ILE A O 1
ATOM 665 N N . VAL A 1 86 ? -3.065 -1.531 5.898 1.00 94.44 86 VAL A N 1
ATOM 666 C CA . VAL A 1 86 ? -1.766 -1.400 5.235 1.00 94.44 86 VAL A CA 1
ATOM 667 C C . VAL A 1 86 ? -1.687 -0.045 4.540 1.00 94.44 86 VAL A C 1
ATOM 669 O O . VAL A 1 86 ? -2.390 0.204 3.559 1.00 94.44 86 VAL A O 1
ATOM 672 N N . ALA A 1 87 ? -0.811 0.835 5.022 1.00 93.75 87 ALA A N 1
ATOM 673 C CA . ALA A 1 87 ? -0.626 2.172 4.464 1.00 93.75 87 ALA A CA 1
ATOM 674 C C . ALA A 1 87 ? 0.588 2.225 3.515 1.00 93.75 87 ALA A C 1
ATOM 676 O O . ALA A 1 87 ? 1.738 2.211 3.949 1.00 93.75 87 ALA A O 1
ATOM 677 N N . LEU A 1 88 ? 0.339 2.305 2.201 1.00 91.69 88 LEU A N 1
ATOM 678 C CA . LEU A 1 88 ? 1.360 2.144 1.147 1.00 91.69 88 LEU A CA 1
ATOM 679 C C . LEU A 1 88 ? 1.768 3.460 0.464 1.00 91.69 88 LEU A C 1
ATOM 681 O O . LEU A 1 88 ? 1.616 3.623 -0.753 1.00 91.69 88 LEU A O 1
ATOM 685 N N . SER A 1 89 ? 2.199 4.438 1.261 1.00 89.88 89 SER A N 1
ATOM 686 C CA . SER A 1 89 ? 2.975 5.637 0.884 1.00 89.88 89 SER A CA 1
ATOM 687 C C . SER A 1 89 ? 2.958 6.651 2.034 1.00 89.88 89 SER A C 1
ATOM 689 O O . SER A 1 89 ? 2.080 6.581 2.889 1.00 89.88 89 SER A O 1
ATOM 691 N N . ALA A 1 90 ? 3.842 7.655 2.022 1.00 90.44 90 ALA A N 1
ATOM 692 C CA . ALA A 1 90 ? 3.780 8.751 2.999 1.00 90.44 90 ALA A CA 1
ATOM 693 C C . ALA A 1 90 ? 2.402 9.463 3.062 1.00 90.44 90 ALA A C 1
ATOM 695 O O . ALA A 1 90 ? 1.899 9.644 4.167 1.00 90.44 90 ALA A O 1
ATOM 696 N N . PRO A 1 91 ? 1.722 9.783 1.939 1.00 89.00 91 PRO A N 1
ATOM 697 C CA . PRO A 1 91 ? 0.361 10.318 2.002 1.00 89.00 91 PRO A CA 1
ATOM 698 C C . PRO A 1 91 ? -0.664 9.323 2.564 1.00 89.00 91 PRO A C 1
ATOM 700 O O . PRO A 1 91 ? -1.556 9.723 3.297 1.00 89.00 91 PRO A O 1
ATOM 703 N N . ALA A 1 92 ? -0.547 8.024 2.265 1.00 90.06 92 ALA A N 1
ATOM 704 C CA . ALA A 1 92 ? -1.451 7.024 2.840 1.00 90.06 92 ALA A CA 1
ATOM 705 C C . ALA A 1 92 ? -1.294 6.911 4.359 1.00 90.06 92 ALA A C 1
ATOM 707 O O . ALA A 1 92 ? -2.296 6.847 5.060 1.00 90.06 92 ALA A O 1
ATOM 708 N N . ILE A 1 93 ? -0.054 6.942 4.852 1.00 93.25 93 ILE A N 1
ATOM 709 C CA . ILE A 1 93 ? 0.246 6.960 6.287 1.00 93.25 93 ILE A CA 1
ATOM 710 C C . ILE A 1 93 ? -0.399 8.192 6.928 1.00 93.25 93 ILE A C 1
ATOM 712 O O . ILE A 1 93 ? -1.217 8.045 7.829 1.00 93.25 93 ILE A O 1
ATOM 716 N N . ALA A 1 94 ? -0.137 9.384 6.384 1.00 92.25 94 ALA A N 1
ATOM 717 C CA . ALA A 1 94 ? -0.690 10.629 6.914 1.00 92.25 94 ALA A CA 1
ATOM 718 C C . ALA A 1 94 ? -2.228 10.660 6.914 1.00 92.25 94 ALA A C 1
ATOM 720 O O . ALA A 1 94 ? -2.829 11.150 7.863 1.00 92.25 94 ALA A O 1
ATOM 721 N N . GLY A 1 95 ? -2.881 10.119 5.881 1.00 91.12 95 GLY A N 1
ATOM 722 C CA . GLY A 1 95 ? -4.344 10.058 5.824 1.00 91.12 95 GLY A CA 1
ATOM 723 C C . GLY A 1 95 ? -4.950 9.135 6.880 1.00 91.12 95 GLY A C 1
ATOM 724 O O . GLY A 1 95 ? -5.950 9.487 7.501 1.00 91.12 95 GLY A O 1
ATOM 725 N N . VAL A 1 96 ? -4.333 7.973 7.108 1.00 92.62 96 VAL A N 1
ATOM 726 C CA . VAL A 1 96 ? -4.774 7.011 8.129 1.00 92.62 96 VAL A CA 1
ATOM 727 C C . VAL A 1 96 ? -4.527 7.574 9.536 1.00 92.62 96 VAL A C 1
ATOM 729 O O . VAL A 1 96 ? -5.432 7.552 10.366 1.00 92.62 96 VAL A O 1
ATOM 732 N N . GLU A 1 97 ? -3.365 8.186 9.778 1.00 93.19 97 GLU A N 1
ATOM 733 C CA . GLU A 1 97 ? -3.053 8.869 11.043 1.00 93.19 97 GLU A CA 1
ATOM 734 C C . GLU A 1 97 ? -3.976 10.070 11.300 1.00 93.19 97 GLU A C 1
ATOM 736 O O . GLU A 1 97 ? -4.484 10.240 12.407 1.00 93.19 97 GLU A O 1
ATOM 741 N N . GLY A 1 98 ? -4.252 10.881 10.274 1.00 91.88 98 GLY A N 1
ATOM 742 C CA . GLY A 1 98 ? -5.185 12.008 10.350 1.00 91.88 98 GLY A CA 1
ATOM 743 C C . GLY A 1 98 ? -6.624 11.573 10.641 1.00 91.88 98 GLY A C 1
ATOM 744 O O . GLY A 1 98 ? -7.364 12.290 11.311 1.00 91.88 98 GLY A O 1
ATOM 745 N N . ALA A 1 99 ? -7.003 10.367 10.211 1.00 91.38 99 ALA A N 1
ATOM 746 C CA . ALA A 1 99 ? -8.260 9.714 10.570 1.00 91.38 99 ALA A CA 1
ATOM 747 C C . ALA A 1 99 ? -8.238 9.064 11.970 1.00 91.38 99 ALA A C 1
ATOM 749 O O . ALA A 1 99 ? -9.198 8.399 12.351 1.00 91.38 99 ALA A O 1
ATOM 750 N N . SER A 1 100 ? -7.169 9.261 12.753 1.00 93.06 100 SER A N 1
ATOM 751 C CA . SER A 1 100 ? -6.951 8.634 14.067 1.00 93.06 100 SER A CA 1
ATOM 752 C C . SER A 1 100 ? -6.962 7.101 14.031 1.00 93.06 100 SER A C 1
ATOM 754 O O . SER A 1 100 ? -7.317 6.447 15.011 1.00 93.06 100 SER A O 1
ATOM 756 N N . ILE A 1 101 ? -6.564 6.520 12.900 1.00 92.38 101 ILE A N 1
ATOM 757 C CA . ILE A 1 101 ? -6.442 5.079 12.706 1.00 92.38 101 ILE A CA 1
ATOM 758 C C . ILE A 1 101 ? -4.964 4.696 12.793 1.00 92.38 101 ILE A C 1
ATOM 760 O O . ILE A 1 101 ? -4.087 5.409 12.306 1.00 92.38 101 ILE A O 1
ATOM 764 N N . HIS A 1 102 ? -4.679 3.542 13.392 1.00 90.88 102 HIS A N 1
ATOM 765 C CA . HIS A 1 102 ? -3.340 2.966 13.385 1.00 90.88 102 HIS A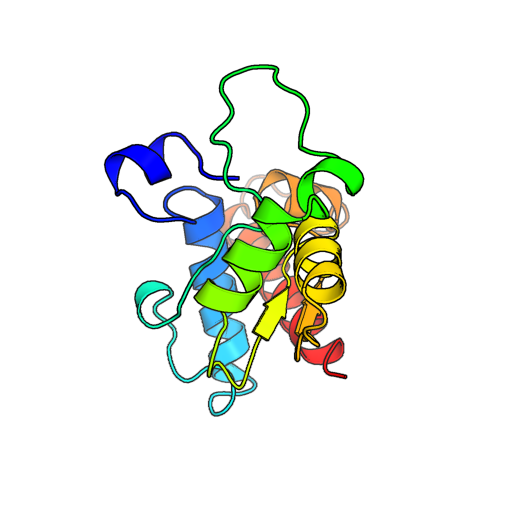 CA 1
ATOM 766 C C . HIS A 1 102 ? -3.215 1.939 12.256 1.00 90.88 102 HIS A C 1
ATOM 768 O O . HIS A 1 102 ? -3.991 0.984 12.189 1.00 90.88 102 HIS A O 1
ATOM 774 N N . ALA A 1 103 ? -2.248 2.133 11.360 1.00 93.31 103 ALA A N 1
ATOM 775 C CA . ALA A 1 103 ? -1.938 1.139 10.341 1.00 93.31 103 ALA A CA 1
ATOM 776 C C . ALA A 1 103 ? -1.155 -0.019 10.972 1.00 93.31 103 ALA A C 1
ATOM 778 O O . ALA A 1 103 ? -0.133 0.210 11.606 1.00 93.31 103 ALA A O 1
ATOM 779 N N . THR A 1 104 ? -1.607 -1.255 10.759 1.00 95.38 104 THR A N 1
ATOM 780 C CA . THR A 1 104 ? -0.894 -2.468 11.198 1.00 95.38 104 THR A CA 1
ATOM 781 C C . THR A 1 104 ? 0.451 -2.605 10.493 1.00 95.38 104 THR A C 1
ATOM 783 O O . THR A 1 104 ? 1.433 -3.014 11.100 1.00 95.38 104 THR A O 1
ATOM 786 N N . TYR A 1 105 ? 0.485 -2.246 9.209 1.00 95.94 105 TYR A N 1
ATOM 787 C CA . TYR A 1 105 ? 1.687 -2.242 8.388 1.00 95.94 105 TYR A CA 1
ATOM 788 C C . TYR A 1 105 ? 1.778 -0.931 7.615 1.00 95.94 105 TYR A C 1
ATOM 790 O O . TYR A 1 105 ? 0.768 -0.367 7.178 1.00 95.94 105 TYR A O 1
ATOM 798 N N . SER A 1 106 ? 2.995 -0.454 7.380 1.00 94.81 106 SER A N 1
ATOM 799 C CA . SER A 1 106 ? 3.210 0.784 6.634 1.00 94.81 106 SER A CA 1
ATOM 800 C C . SER A 1 106 ? 4.458 0.745 5.757 1.00 94.81 106 SER A C 1
ATOM 802 O O . SER A 1 106 ? 5.450 0.093 6.061 1.00 94.81 106 SER A O 1
ATOM 804 N N . HIS A 1 107 ? 4.429 1.458 4.637 1.00 94.38 107 HIS A N 1
ATOM 805 C CA . HIS A 1 107 ? 5.626 1.709 3.847 1.00 94.38 107 HIS A CA 1
ATOM 806 C C . HIS A 1 107 ? 5.523 3.087 3.206 1.00 94.38 107 HIS A C 1
ATOM 808 O O . HIS A 1 107 ? 4.552 3.420 2.531 1.00 94.38 107 HIS A O 1
ATOM 814 N N . THR A 1 108 ? 6.554 3.908 3.387 1.00 91.00 108 THR A N 1
ATOM 815 C CA . THR A 1 108 ? 6.585 5.292 2.885 1.00 91.00 108 THR A CA 1
ATOM 816 C C . THR A 1 108 ? 6.639 5.397 1.356 1.00 91.00 108 THR A C 1
ATOM 818 O O . THR A 1 108 ? 6.305 6.445 0.795 1.00 91.00 108 THR A O 1
ATOM 821 N N . VAL A 1 109 ? 7.006 4.319 0.660 1.00 89.19 109 VAL A N 1
ATOM 822 C CA . VAL A 1 109 ? 7.157 4.280 -0.796 1.00 89.19 109 VAL A CA 1
ATOM 823 C C . VAL A 1 109 ? 5.873 3.767 -1.432 1.00 89.19 109 VAL A C 1
ATOM 825 O O . VAL A 1 109 ? 5.359 2.716 -1.070 1.00 89.19 109 VAL A O 1
ATOM 828 N N . HIS A 1 110 ? 5.370 4.486 -2.433 1.00 86.94 110 HIS A N 1
ATOM 829 C CA . HIS A 1 110 ? 4.227 4.031 -3.221 1.00 86.94 110 HIS A CA 1
ATOM 830 C C . HIS A 1 110 ? 4.613 2.827 -4.111 1.00 86.94 110 HIS A C 1
ATOM 832 O O . HIS A 1 110 ? 5.599 2.942 -4.849 1.00 86.94 110 HIS A O 1
ATOM 838 N N . PRO A 1 111 ? 3.824 1.731 -4.163 1.00 86.38 111 PRO A N 1
ATOM 839 C CA . PRO A 1 111 ? 4.139 0.512 -4.928 1.00 86.38 111 PRO A CA 1
ATOM 840 C C . PRO A 1 111 ? 3.971 0.663 -6.456 1.00 86.38 111 PRO A C 1
ATOM 842 O O . PRO A 1 111 ? 3.831 -0.307 -7.204 1.00 86.38 111 PRO A O 1
ATOM 845 N N . GLY A 1 112 ? 4.005 1.893 -6.967 1.00 84.00 112 GLY A N 1
ATOM 846 C CA . GLY A 1 112 ? 4.058 2.172 -8.397 1.00 84.00 112 GLY A CA 1
ATOM 847 C C . GLY A 1 112 ? 5.462 1.949 -8.964 1.00 84.00 112 GLY A C 1
ATOM 848 O O . GLY A 1 112 ? 6.468 2.141 -8.282 1.00 84.00 112 GLY A O 1
ATOM 849 N N . MET A 1 113 ? 5.548 1.620 -10.255 1.00 80.69 113 MET A N 1
ATOM 850 C CA . MET A 1 113 ? 6.819 1.327 -10.938 1.00 80.69 113 MET A CA 1
ATOM 851 C C . MET A 1 113 ? 7.876 2.432 -10.753 1.00 80.69 113 MET A C 1
ATOM 853 O O . MET A 1 113 ? 9.045 2.142 -10.519 1.00 80.69 113 MET A O 1
ATOM 857 N N . ARG A 1 114 ? 7.474 3.711 -10.810 1.00 81.56 114 ARG A N 1
ATOM 858 C CA . ARG A 1 114 ? 8.380 4.850 -10.574 1.00 81.56 114 ARG A CA 1
ATOM 859 C C . ARG A 1 114 ? 8.927 4.860 -9.141 1.00 81.56 114 ARG A C 1
ATOM 861 O O . ARG A 1 114 ? 10.116 5.104 -8.965 1.00 81.56 114 ARG A O 1
ATOM 868 N N . GLY A 1 115 ? 8.077 4.584 -8.149 1.00 82.69 115 GLY A N 1
ATOM 869 C CA . GLY A 1 115 ? 8.456 4.521 -6.735 1.00 82.69 115 GLY A CA 1
ATOM 870 C C . GLY A 1 115 ? 9.464 3.405 -6.482 1.00 82.69 115 GLY A C 1
ATOM 871 O O . GLY A 1 115 ? 10.581 3.680 -6.051 1.00 82.69 115 GLY A O 1
ATOM 872 N N . LEU A 1 116 ? 9.122 2.178 -6.883 1.00 86.12 116 LEU A N 1
ATOM 873 C CA . LEU A 1 116 ? 9.992 1.007 -6.734 1.00 86.12 116 LEU A CA 1
ATOM 874 C C . LEU A 1 116 ? 11.332 1.176 -7.463 1.00 86.12 116 LEU A C 1
ATOM 876 O O . LEU A 1 116 ? 12.385 0.866 -6.913 1.00 86.12 116 LEU A O 1
ATOM 880 N N . ASN A 1 117 ? 11.326 1.700 -8.692 1.00 85.00 117 ASN A N 1
ATOM 8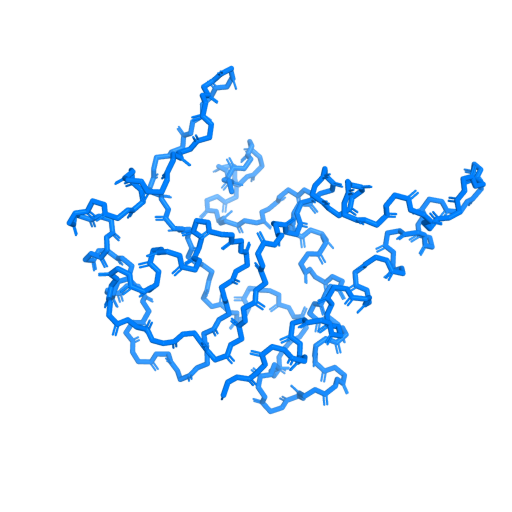81 C CA . ASN A 1 117 ? 12.563 1.916 -9.445 1.00 85.00 117 ASN A CA 1
ATOM 882 C C . ASN A 1 117 ? 13.473 2.956 -8.789 1.00 85.00 117 ASN A C 1
ATOM 884 O O . ASN A 1 117 ? 14.689 2.814 -8.862 1.00 85.00 117 ASN A O 1
ATOM 888 N N . ASN A 1 118 ? 12.896 4.000 -8.187 1.00 85.94 118 ASN A N 1
ATOM 889 C CA . ASN A 1 118 ? 13.657 5.044 -7.510 1.00 85.94 118 ASN A CA 1
ATOM 890 C C . ASN A 1 118 ? 14.207 4.591 -6.161 1.00 85.94 118 ASN A C 1
ATOM 892 O O . ASN A 1 118 ? 15.324 4.966 -5.815 1.00 85.94 118 ASN A O 1
ATOM 896 N N . TYR A 1 119 ? 13.438 3.795 -5.427 1.00 87.56 119 TYR A N 1
ATOM 897 C CA . TYR A 1 119 ? 13.842 3.302 -4.121 1.00 87.56 119 TYR A CA 1
ATOM 898 C C . TYR A 1 119 ? 14.902 2.194 -4.238 1.00 87.56 119 TYR A C 1
ATOM 900 O O . TYR A 1 119 ? 15.930 2.234 -3.572 1.00 87.56 119 TYR A O 1
ATOM 908 N N . TYR A 1 120 ? 14.746 1.284 -5.205 1.00 86.88 120 TYR A N 1
ATOM 909 C CA . TYR A 1 120 ? 15.649 0.150 -5.431 1.00 86.88 120 TYR A CA 1
ATOM 910 C C . TYR A 1 120 ? 16.587 0.341 -6.638 1.00 86.88 120 TYR A C 1
ATOM 912 O O . TYR A 1 120 ? 16.777 -0.572 -7.457 1.00 86.88 120 TYR A O 1
ATOM 920 N N . ARG A 1 121 ? 17.173 1.539 -6.785 1.00 78.56 121 ARG A N 1
ATOM 921 C CA . ARG A 1 121 ? 18.053 1.908 -7.921 1.00 78.56 121 ARG A CA 1
ATOM 922 C C . ARG A 1 121 ? 19.292 1.015 -8.074 1.00 78.56 121 ARG A C 1
ATOM 924 O O . ARG A 1 121 ? 19.825 0.927 -9.173 1.00 78.56 121 ARG A O 1
ATOM 931 N N . GLY A 1 122 ? 19.732 0.349 -7.004 1.00 71.94 122 GLY A N 1
ATOM 932 C CA . GLY A 1 122 ? 20.922 -0.512 -6.990 1.00 71.94 122 GLY A CA 1
ATOM 933 C C . GLY A 1 122 ? 20.712 -1.947 -7.487 1.00 71.94 122 GLY A C 1
ATOM 934 O O . GLY A 1 122 ? 21.686 -2.677 -7.652 1.00 71.94 122 GLY A O 1
ATOM 935 N N . LEU A 1 123 ? 19.470 -2.369 -7.744 1.00 69.62 123 LEU A N 1
ATOM 936 C CA . LEU A 1 123 ? 19.183 -3.721 -8.231 1.00 69.62 123 LEU A CA 1
ATOM 937 C C . LEU A 1 123 ? 19.413 -3.802 -9.747 1.00 69.62 123 LEU A C 1
ATOM 939 O O . LEU A 1 123 ? 18.498 -3.491 -10.506 1.00 69.62 123 LEU A O 1
ATOM 943 N N . GLY A 1 124 ? 20.648 -4.163 -10.133 1.00 58.69 124 GLY A N 1
ATOM 944 C CA . GLY A 1 124 ? 21.122 -4.678 -11.434 1.00 58.69 124 GLY A CA 1
ATOM 945 C C . GLY A 1 124 ? 20.609 -4.014 -12.725 1.00 58.69 124 GLY A C 1
ATOM 946 O O . GLY A 1 124 ? 19.419 -3.970 -12.991 1.00 58.69 124 GLY A O 1
ATOM 947 N N . ASN A 1 125 ? 21.496 -3.575 -13.625 1.00 54.69 125 ASN A N 1
ATOM 948 C CA . ASN A 1 125 ? 21.114 -2.905 -14.887 1.00 54.69 125 ASN A CA 1
ATOM 949 C C . ASN A 1 125 ? 21.164 -3.804 -16.144 1.00 54.69 125 ASN A C 1
ATOM 951 O O . ASN A 1 125 ? 21.373 -3.305 -17.251 1.00 54.69 125 ASN A O 1
ATOM 955 N N . ASP A 1 126 ? 20.967 -5.119 -16.023 1.00 64.25 126 ASP A N 1
ATOM 956 C CA . ASP A 1 126 ? 20.976 -6.003 -17.195 1.00 64.25 126 ASP A CA 1
ATOM 957 C C . ASP A 1 126 ? 19.717 -5.806 -18.071 1.00 64.25 126 ASP A C 1
ATOM 959 O O . ASP A 1 126 ? 18.584 -5.743 -17.601 1.00 64.25 126 ASP A O 1
ATOM 963 N N . LYS A 1 127 ? 19.857 -5.657 -19.391 1.00 54.38 127 LYS A N 1
ATOM 964 C CA . LYS A 1 127 ? 18.681 -5.443 -20.266 1.00 54.38 127 LYS A CA 1
ATOM 965 C C . LYS A 1 127 ? 17.765 -6.675 -20.350 1.00 54.38 127 LYS A C 1
ATOM 967 O O . LYS A 1 127 ? 16.581 -6.518 -20.635 1.00 54.38 127 LYS A O 1
ATOM 972 N N . GLU A 1 128 ? 18.276 -7.860 -20.022 1.00 60.09 128 GLU A N 1
ATOM 973 C CA . GLU A 1 128 ? 17.564 -9.142 -20.122 1.00 60.09 128 GLU A CA 1
ATOM 974 C C . GLU A 1 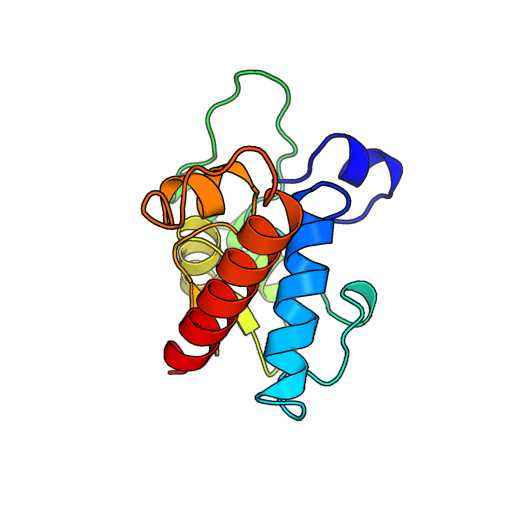128 ? 16.684 -9.469 -18.898 1.00 60.09 128 GLU A C 1
ATOM 976 O O . GLU A 1 128 ? 15.784 -10.299 -18.983 1.00 60.09 128 GLU A O 1
ATOM 981 N N . GLY A 1 129 ? 16.866 -8.785 -17.761 1.00 72.12 129 GLY A N 1
ATOM 982 C CA . GLY A 1 129 ? 16.225 -9.142 -16.491 1.00 72.12 129 GLY A CA 1
ATOM 983 C C . GLY A 1 129 ? 15.002 -8.324 -16.062 1.00 72.12 129 GLY A C 1
ATOM 984 O O . GLY A 1 129 ? 14.711 -8.305 -14.869 1.00 72.12 129 GLY A O 1
ATOM 985 N N . ARG A 1 130 ? 14.283 -7.610 -16.951 1.00 75.94 130 ARG A N 1
ATOM 986 C CA . ARG A 1 130 ? 13.225 -6.654 -16.524 1.00 75.94 130 ARG A CA 1
ATOM 987 C C . ARG A 1 130 ? 12.195 -7.277 -15.580 1.00 75.94 130 ARG A C 1
ATOM 989 O O . ARG A 1 130 ? 11.882 -6.672 -14.559 1.00 75.94 130 ARG A O 1
ATOM 996 N N . GLN A 1 131 ? 11.697 -8.467 -15.906 1.00 78.00 131 GLN A N 1
ATOM 997 C CA . GLN A 1 131 ? 10.704 -9.146 -15.075 1.00 78.00 131 GLN A CA 1
ATOM 998 C C . GLN A 1 131 ? 11.292 -9.581 -13.727 1.00 78.00 131 GLN A C 1
ATOM 1000 O O . GLN A 1 131 ? 10.663 -9.346 -12.701 1.00 78.00 131 GLN A O 1
ATOM 1005 N N . AR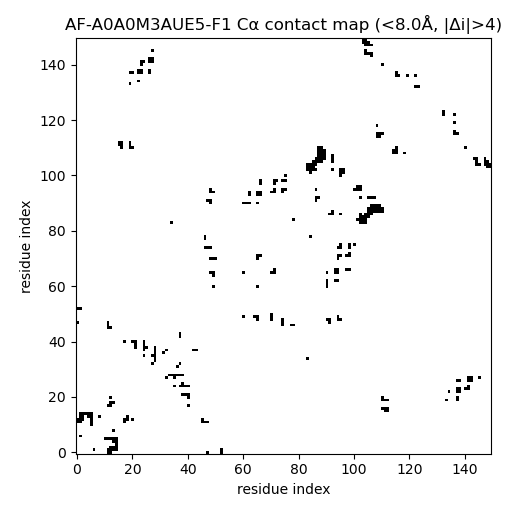G A 1 132 ? 12.518 -10.127 -13.719 1.00 80.81 132 ARG A N 1
ATOM 1006 C CA . ARG A 1 132 ? 13.230 -10.493 -12.481 1.00 80.81 132 ARG A CA 1
ATOM 1007 C C . ARG A 1 132 ? 13.425 -9.297 -11.558 1.00 80.81 132 ARG A C 1
ATOM 1009 O O . ARG A 1 132 ? 13.219 -9.430 -10.365 1.00 80.81 132 ARG A O 1
ATOM 1016 N N . ARG A 1 133 ? 13.761 -8.122 -12.095 1.00 83.44 133 ARG A N 1
ATOM 1017 C CA . ARG A 1 133 ? 13.927 -6.909 -11.278 1.00 83.44 133 ARG A CA 1
ATOM 1018 C C . ARG A 1 133 ? 12.631 -6.434 -10.658 1.00 83.44 133 ARG 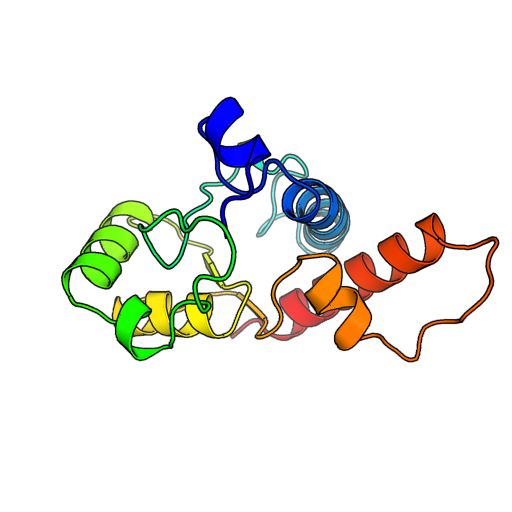A C 1
ATOM 1020 O O . ARG A 1 133 ? 12.633 -5.984 -9.521 1.00 83.44 133 ARG A O 1
ATOM 1027 N N . VAL A 1 134 ? 11.536 -6.475 -11.415 1.00 85.62 134 VAL A N 1
ATOM 1028 C CA . VAL A 1 134 ? 10.222 -6.122 -10.867 1.00 85.62 134 VAL A CA 1
ATOM 1029 C C . VAL A 1 134 ? 9.860 -7.093 -9.750 1.00 85.62 134 VAL A C 1
ATOM 1031 O O . VAL A 1 134 ? 9.418 -6.644 -8.700 1.00 85.62 134 VAL A O 1
ATOM 1034 N N . GLU A 1 135 ? 10.113 -8.386 -9.950 1.00 88.69 135 GLU A N 1
ATOM 1035 C CA . GLU A 1 135 ? 9.883 -9.415 -8.938 1.00 88.69 135 GLU A CA 1
ATOM 1036 C C . GLU A 1 135 ? 10.728 -9.186 -7.679 1.00 88.69 135 GLU A C 1
ATOM 1038 O O . GLU A 1 135 ? 10.171 -9.081 -6.594 1.00 88.69 135 GLU A O 1
ATOM 1043 N N . GLU A 1 136 ? 12.044 -9.001 -7.821 1.00 89.69 136 GLU A N 1
ATOM 1044 C CA . GLU A 1 136 ? 12.952 -8.755 -6.693 1.00 89.69 136 GLU A CA 1
ATOM 1045 C C . GLU A 1 136 ? 12.568 -7.485 -5.919 1.00 89.69 136 GLU A C 1
ATOM 1047 O O . GLU A 1 136 ? 12.595 -7.462 -4.691 1.00 89.69 136 GLU A O 1
ATOM 1052 N N . ARG A 1 137 ? 12.152 -6.426 -6.624 1.00 91.12 137 ARG A N 1
ATOM 1053 C CA . ARG A 1 137 ? 11.657 -5.192 -5.997 1.00 91.12 137 ARG A CA 1
ATOM 1054 C C . ARG A 1 137 ? 10.362 -5.418 -5.231 1.00 91.12 137 ARG A C 1
ATOM 1056 O O . ARG A 1 137 ? 10.226 -4.892 -4.136 1.00 91.12 137 ARG A O 1
ATOM 1063 N N . CYS A 1 138 ? 9.417 -6.168 -5.798 1.00 92.12 138 CYS A N 1
ATOM 1064 C CA . CYS A 1 138 ? 8.152 -6.472 -5.126 1.00 92.12 138 CYS A CA 1
ATOM 1065 C C . CYS A 1 138 ? 8.368 -7.377 -3.908 1.00 92.12 138 CYS A C 1
ATOM 1067 O O . CYS A 1 138 ? 7.710 -7.177 -2.894 1.00 92.12 138 CYS A O 1
ATOM 1069 N N . GLN A 1 139 ? 9.307 -8.324 -3.988 1.00 93.06 139 GLN A N 1
ATOM 1070 C CA . GLN A 1 139 ? 9.685 -9.170 -2.862 1.00 93.06 139 GLN A CA 1
ATOM 1071 C C . GLN A 1 139 ? 10.267 -8.336 -1.715 1.00 93.06 139 GLN A C 1
ATOM 1073 O O . GLN A 1 139 ? 9.733 -8.379 -0.612 1.00 93.06 139 GLN A O 1
ATOM 1078 N N . ARG A 1 140 ? 11.300 -7.523 -1.975 1.00 92.81 140 ARG A N 1
ATOM 1079 C CA . ARG A 1 140 ? 11.901 -6.660 -0.939 1.00 92.81 140 ARG A CA 1
ATOM 1080 C C . ARG A 1 140 ? 10.893 -5.682 -0.348 1.00 92.81 140 ARG A C 1
ATOM 1082 O O . ARG A 1 140 ? 10.858 -5.488 0.857 1.00 92.81 140 ARG A O 1
ATOM 1089 N N . TYR A 1 141 ? 10.033 -5.117 -1.192 1.00 94.75 141 TYR A N 1
ATOM 1090 C CA . TYR A 1 141 ? 8.958 -4.243 -0.737 1.00 94.75 141 TYR A CA 1
ATOM 1091 C C . TYR A 1 141 ? 8.011 -4.961 0.231 1.00 94.75 141 TYR A C 1
ATOM 1093 O O . TYR A 1 141 ? 7.631 -4.391 1.247 1.00 94.75 141 TYR A O 1
ATOM 1101 N N . ALA A 1 142 ? 7.640 -6.213 -0.056 1.00 95.38 142 ALA A N 1
ATOM 1102 C CA . ALA A 1 142 ? 6.820 -7.015 0.847 1.00 95.38 142 ALA A CA 1
ATOM 1103 C C . ALA A 1 142 ? 7.546 -7.305 2.171 1.00 95.38 142 ALA A C 1
ATOM 1105 O O . ALA A 1 142 ? 6.952 -7.134 3.230 1.00 95.38 142 ALA A O 1
ATOM 1106 N N . GLU A 1 143 ? 8.826 -7.683 2.119 1.00 94.56 143 GLU A N 1
ATOM 1107 C CA . GLU A 1 143 ? 9.664 -7.910 3.307 1.00 94.56 143 GLU A CA 1
ATOM 1108 C C . GLU A 1 143 ? 9.740 -6.656 4.196 1.00 94.56 143 GLU A C 1
ATOM 1110 O O . GLU A 1 143 ? 9.609 -6.753 5.414 1.00 94.56 143 GLU A O 1
ATOM 1115 N N . GLU A 1 144 ? 9.877 -5.470 3.599 1.00 95.69 144 GLU A N 1
ATOM 1116 C CA . GLU A 1 144 ? 9.874 -4.192 4.320 1.00 95.69 144 GLU A CA 1
ATOM 1117 C C . GLU A 1 144 ? 8.497 -3.838 4.903 1.00 95.69 144 GLU A C 1
ATOM 1119 O O . GLU A 1 144 ? 8.428 -3.330 6.021 1.00 95.69 144 GLU A O 1
ATOM 1124 N N . VAL A 1 145 ? 7.400 -4.137 4.192 1.00 95.44 145 VAL A N 1
ATOM 1125 C CA . VAL A 1 145 ? 6.030 -3.994 4.725 1.00 95.44 145 VAL A CA 1
ATOM 1126 C C . VAL A 1 145 ? 5.825 -4.897 5.938 1.00 95.44 145 VAL A C 1
ATOM 1128 O O . VAL A 1 145 ? 5.231 -4.472 6.917 1.00 95.44 145 VAL A O 1
ATOM 1131 N N . ILE A 1 146 ? 6.315 -6.132 5.899 1.00 94.19 146 ILE A N 1
ATOM 1132 C CA . ILE A 1 146 ? 6.216 -7.062 7.030 1.00 94.19 146 ILE A CA 1
ATOM 1133 C C . ILE A 1 146 ? 7.054 -6.561 8.209 1.00 94.19 146 ILE A C 1
ATOM 1135 O O . ILE A 1 146 ? 6.596 -6.573 9.347 1.00 94.19 146 ILE A O 1
ATOM 1139 N N . ALA A 1 147 ? 8.274 -6.093 7.942 1.00 93.94 147 ALA A N 1
ATOM 1140 C CA . ALA A 1 147 ? 9.177 -5.593 8.972 1.00 93.94 147 ALA A CA 1
ATOM 1141 C C . ALA A 1 147 ? 8.685 -4.300 9.647 1.00 93.94 147 ALA A C 1
ATOM 1143 O O . ALA A 1 147 ? 9.193 -3.948 10.710 1.00 93.94 147 ALA A O 1
ATOM 1144 N N . SER A 1 148 ? 7.723 -3.592 9.048 1.00 92.81 148 SER A N 1
ATOM 1145 C CA . SER A 1 148 ? 7.130 -2.378 9.616 1.00 92.81 148 SER A CA 1
ATOM 1146 C C . SER A 1 148 ? 5.934 -2.633 10.530 1.00 92.81 148 SER A C 1
ATOM 1148 O O . SER A 1 148 ? 5.308 -1.668 10.970 1.00 92.81 148 SER A O 1
ATOM 1150 N N . GLN A 1 149 ? 5.616 -3.901 10.803 1.00 85.31 149 GLN A N 1
ATOM 1151 C CA . GLN A 1 149 ? 4.579 -4.271 11.755 1.00 85.31 149 GLN A CA 1
ATOM 1152 C C . GLN A 1 149 ? 4.837 -3.609 13.117 1.00 85.31 149 GLN A C 1
ATOM 1154 O O . GLN A 1 149 ? 5.883 -3.836 13.730 1.00 85.31 149 GLN A O 1
ATOM 1159 N N . GLY A 1 150 ? 3.887 -2.772 13.543 1.00 62.38 150 GLY A N 1
ATOM 1160 C CA . GLY A 1 150 ? 3.884 -2.072 14.832 1.00 62.38 150 GLY A CA 1
ATOM 1161 C C . GLY A 1 150 ? 3.276 -2.891 15.959 1.00 62.38 150 GLY A C 1
ATOM 1162 O O . GLY A 1 150 ? 2.311 -3.644 15.687 1.00 62.38 150 GLY A O 1
#

Organism: NCBI:txid56193

Foldseek 3Di:
DADPQCVVVVHPLRPQLVVLLLLLLVLLCVVCCPLRVDSHCVVDQDDDLADDDDDDPDDDDDLVRSLPPVSLVVVLVSCPPPPAAEQAALSSCSSCVSVVHDHQFYDNFHSHPVRLCVVPVPPDDDPPCPVVSSNVSSNVVSVNRVVRGD

Sequence (150 aa):
MPGSKERDAQRPAAGDTGNNLDRVLLHLHRHDPAAFPSTNRYDYRIANAWETIMFGDDSMPDLTDVCKPDNVARLAEQLEGISTIVALSAPAIAGVEGASIHATYSHTVHPGMRGLNNYYRGLGNDKEGRQRRVEERCQRYAEEVIASQG

Secondary structure (DSSP, 8-state):
---HHHHHTTSSS-SHHHHHHHHHHHHHHHH-TTT---S-GGGS----S------SS-----HHHHTSHHHHHHHHHHHTT-S--EEESHHHHHHHHHTTPPPSEEESS-SSHHHHHHHTTTS---TT-HHHHHHHHHHHHHHHHHHT--

Radius of gyration: 15.33 Å; Cα contacts (8 Å, |Δi|>4): 200; chains: 1; bounding box: 37×35×35 Å